Protein AF-A0A6B2LRH4-F1 (afdb_monomer_lite)

Organism: NCBI:txid1963864

Structure (mmCIF, N/CA/C/O backbone):
data_AF-A0A6B2LRH4-F1
#
_entry.id   AF-A0A6B2LRH4-F1
#
loop_
_atom_site.group_PDB
_atom_site.id
_atom_site.type_symbol
_atom_site.label_atom_id
_atom_site.label_alt_id
_atom_site.label_comp_id
_atom_site.label_asym_id
_atom_site.label_entity_id
_atom_site.label_seq_id
_atom_site.pdbx_PDB_ins_code
_atom_site.Cartn_x
_atom_site.Cartn_y
_atom_site.Cartn_z
_atom_site.occupancy
_atom_site.B_iso_or_equiv
_atom_site.auth_seq_id
_atom_site.auth_comp_id
_atom_site.auth_asym_id
_atom_site.auth_atom_id
_atom_site.pdbx_PDB_model_num
ATOM 1 N N . MET A 1 1 ? -25.668 1.107 0.648 1.00 38.38 1 MET A N 1
ATOM 2 C CA . MET A 1 1 ? -25.004 1.330 1.955 1.00 38.38 1 MET A CA 1
ATOM 3 C C . MET A 1 1 ? -23.651 0.639 1.943 1.00 38.38 1 MET A C 1
ATOM 5 O O . MET A 1 1 ? -23.586 -0.501 1.507 1.00 38.38 1 MET A O 1
ATOM 9 N N . LYS A 1 2 ? -22.617 1.312 2.455 1.00 43.19 2 LYS A N 1
ATOM 10 C CA . LYS A 1 2 ? -21.174 1.020 2.302 1.00 43.19 2 LYS A CA 1
ATOM 11 C C . LYS A 1 2 ? -20.590 1.574 1.007 1.00 43.19 2 LYS A C 1
ATOM 13 O O . LYS A 1 2 ? -19.900 0.890 0.259 1.00 43.19 2 LYS A O 1
ATOM 18 N N . ASP A 1 3 ? -20.898 2.846 0.776 1.00 41.41 3 ASP A N 1
ATOM 19 C CA . ASP A 1 3 ? -20.210 3.658 -0.208 1.00 41.41 3 ASP A CA 1
ATOM 20 C C . ASP A 1 3 ? -18.707 3.612 0.018 1.00 41.41 3 ASP A C 1
ATOM 22 O O . ASP A 1 3 ? -18.188 3.755 1.127 1.00 41.41 3 ASP A O 1
ATOM 26 N N . ASN A 1 4 ? -18.049 3.416 -1.110 1.00 45.78 4 ASN A N 1
ATOM 27 C CA . ASN A 1 4 ? -16.631 3.330 -1.385 1.00 45.78 4 ASN A CA 1
ATOM 28 C C . ASN A 1 4 ? -15.934 4.691 -1.135 1.00 45.78 4 ASN A C 1
ATOM 30 O O . ASN A 1 4 ? -15.158 5.148 -1.973 1.00 45.78 4 ASN A O 1
ATOM 34 N N . LYS A 1 5 ? -16.240 5.373 -0.013 1.00 49.16 5 LYS A N 1
ATOM 35 C CA . LYS A 1 5 ? -15.752 6.727 0.332 1.00 49.16 5 LYS A CA 1
ATOM 36 C C . LYS A 1 5 ? -14.229 6.831 0.229 1.00 49.16 5 LYS A C 1
ATOM 38 O O . LYS A 1 5 ? -13.716 7.860 -0.183 1.00 49.16 5 LYS A O 1
ATOM 43 N N . ILE A 1 6 ? -13.520 5.742 0.517 1.00 51.75 6 ILE A N 1
ATOM 44 C CA . ILE A 1 6 ? -12.056 5.665 0.495 1.00 51.75 6 ILE A CA 1
ATOM 45 C C . ILE A 1 6 ? -11.489 5.617 -0.927 1.00 51.75 6 ILE A C 1
ATOM 47 O O . ILE A 1 6 ? -10.424 6.174 -1.157 1.00 51.75 6 ILE A O 1
ATOM 51 N N . SER A 1 7 ? -12.182 4.999 -1.891 1.00 49.94 7 SER A N 1
ATOM 52 C CA . SER A 1 7 ? -11.678 4.919 -3.271 1.00 49.94 7 SER A CA 1
ATOM 53 C C . SER A 1 7 ? -11.618 6.312 -3.908 1.00 49.94 7 SER A C 1
ATOM 55 O O . SER A 1 7 ? -10.603 6.673 -4.493 1.00 49.94 7 SER A O 1
ATOM 57 N N . TYR A 1 8 ? -12.638 7.144 -3.660 1.00 47.66 8 TYR A N 1
ATOM 58 C CA . TYR A 1 8 ? -12.638 8.557 -4.055 1.00 47.66 8 TYR A CA 1
ATOM 59 C C . TYR A 1 8 ? -11.676 9.414 -3.219 1.00 47.66 8 TYR A C 1
ATOM 61 O O . TYR A 1 8 ? -11.033 10.317 -3.753 1.00 47.66 8 TYR A O 1
ATOM 69 N N . PHE A 1 9 ? -11.543 9.138 -1.916 1.00 52.22 9 PHE A N 1
ATOM 70 C CA . PHE A 1 9 ? -10.667 9.922 -1.040 1.00 52.22 9 PHE A CA 1
ATOM 71 C C . PHE A 1 9 ? -9.183 9.672 -1.331 1.00 52.22 9 PHE A C 1
ATOM 73 O O . PHE A 1 9 ? -8.405 10.618 -1.393 1.00 52.22 9 PHE A O 1
ATOM 80 N N . ILE A 1 10 ? -8.781 8.423 -1.587 1.00 52.28 10 ILE A N 1
ATOM 81 C CA . ILE A 1 10 ? -7.391 8.090 -1.906 1.00 52.28 10 ILE A CA 1
ATOM 82 C C . ILE A 1 10 ? -7.037 8.475 -3.347 1.00 52.28 10 ILE A C 1
ATOM 84 O O . ILE A 1 10 ? -5.949 9.010 -3.558 1.00 52.28 10 ILE A O 1
ATOM 88 N N . SER A 1 11 ? -7.932 8.285 -4.329 1.00 52.97 11 SER A N 1
ATOM 89 C CA . SER A 1 11 ? -7.661 8.758 -5.695 1.00 52.97 11 SER A CA 1
ATOM 90 C C . SER A 1 11 ? -7.513 10.280 -5.731 1.00 52.97 11 SER A C 1
ATOM 92 O O . SER A 1 11 ? -6.667 10.797 -6.457 1.00 52.97 11 SER A O 1
ATOM 94 N N . SER A 1 12 ? -8.285 11.010 -4.917 1.00 49.22 12 SER A N 1
ATOM 95 C CA . SER A 1 12 ? -8.092 12.449 -4.743 1.00 49.22 12 SER A CA 1
ATOM 96 C C . SER A 1 12 ? -6.799 12.753 -3.986 1.00 49.22 12 SER A C 1
ATOM 98 O O . SER A 1 12 ? -6.064 13.625 -4.416 1.00 49.22 12 SER A O 1
ATOM 100 N N . LEU A 1 13 ? -6.441 12.034 -2.916 1.00 47.12 13 LEU A N 1
ATOM 101 C CA . LEU A 1 13 ? -5.202 12.308 -2.173 1.00 47.12 13 LEU A CA 1
ATOM 102 C C . LEU A 1 13 ? -3.930 12.083 -3.010 1.00 47.12 13 LEU A C 1
ATOM 104 O O . LEU A 1 13 ? -3.007 12.896 -2.926 1.00 47.12 13 LEU A O 1
ATOM 108 N N . PHE A 1 14 ? -3.894 11.034 -3.840 1.00 53.34 14 PHE A N 1
ATOM 109 C CA . PHE A 1 14 ? -2.781 10.779 -4.764 1.00 53.34 14 PHE A CA 1
ATOM 110 C C . PHE A 1 14 ? -2.650 11.878 -5.825 1.00 53.34 14 PHE A C 1
ATOM 112 O O . PHE A 1 14 ? -1.537 12.314 -6.105 1.00 53.34 14 PHE A O 1
ATOM 119 N N . ASN A 1 15 ? -3.771 12.354 -6.378 1.00 48.12 15 ASN A N 1
ATOM 120 C CA . ASN A 1 15 ? -3.764 13.380 -7.426 1.00 48.12 15 ASN A CA 1
ATOM 121 C C . ASN A 1 15 ? -3.618 14.815 -6.885 1.00 48.12 15 ASN A C 1
ATOM 123 O O . ASN A 1 15 ? -3.107 15.678 -7.590 1.00 48.12 15 ASN A O 1
ATOM 127 N N . THR A 1 16 ? -4.062 15.090 -5.654 1.00 42.56 16 THR A N 1
ATOM 128 C CA . THR A 1 16 ? -4.140 16.451 -5.096 1.00 42.56 16 THR A CA 1
ATOM 129 C C . THR A 1 16 ? -2.945 16.814 -4.205 1.00 42.56 16 THR A C 1
ATOM 131 O O . THR A 1 16 ? -2.617 17.993 -4.119 1.00 42.56 16 THR A O 1
ATOM 134 N N . PHE A 1 17 ? -2.267 15.855 -3.554 1.00 43.91 17 PHE A N 1
ATOM 135 C CA . PHE A 1 17 ? -1.273 16.179 -2.507 1.00 43.91 17 PHE A CA 1
ATOM 136 C C . PHE A 1 17 ? 0.137 15.608 -2.708 1.00 43.91 17 PHE A C 1
ATOM 138 O O . PHE A 1 17 ? 0.961 15.714 -1.803 1.00 43.91 17 PHE A O 1
ATOM 145 N N . GLY A 1 18 ? 0.455 15.049 -3.878 1.00 47.66 18 GLY A N 1
ATOM 146 C CA . GLY A 1 18 ? 1.853 14.814 -4.256 1.00 47.66 18 GLY A CA 1
ATOM 147 C C . GLY A 1 18 ? 2.612 13.779 -3.415 1.00 47.66 18 GLY A C 1
ATOM 148 O O . GLY A 1 18 ? 3.810 13.948 -3.198 1.00 47.66 18 GLY A O 1
ATOM 149 N N . GLY A 1 19 ? 1.962 12.701 -2.957 1.00 53.69 19 GLY A N 1
ATOM 150 C CA . GLY A 1 19 ? 2.694 11.499 -2.541 1.00 53.69 19 GLY A CA 1
ATOM 151 C C . GLY A 1 19 ? 2.124 10.672 -1.377 1.00 53.69 19 GLY A C 1
ATOM 152 O O . GLY A 1 19 ? 1.102 11.012 -0.777 1.00 53.69 19 GLY A O 1
ATOM 153 N N . PRO A 1 20 ? 2.824 9.573 -1.026 1.00 51.78 20 PRO A N 1
ATOM 154 C CA . PRO A 1 20 ? 2.391 8.550 -0.062 1.00 51.78 20 PRO A CA 1
ATOM 155 C C . PRO A 1 20 ? 2.292 9.015 1.407 1.00 51.78 20 PRO A C 1
ATOM 157 O O . PRO A 1 20 ? 1.729 8.305 2.242 1.00 51.78 20 PRO A O 1
ATOM 160 N N . PHE A 1 21 ? 2.783 10.211 1.751 1.00 49.50 21 PHE A N 1
ATOM 161 C CA . PHE A 1 21 ? 2.874 10.689 3.139 1.00 49.50 21 PHE A CA 1
ATOM 162 C C . PHE A 1 21 ? 1.504 10.935 3.807 1.00 49.50 21 PHE A C 1
ATOM 164 O O . PHE A 1 21 ? 1.346 10.729 5.012 1.00 49.50 21 PHE A O 1
ATOM 171 N N . ASN A 1 22 ? 0.481 11.320 3.036 1.00 59.59 22 ASN A N 1
ATOM 172 C CA . ASN A 1 22 ? -0.863 11.575 3.579 1.00 59.59 22 ASN A CA 1
ATOM 173 C C . ASN A 1 22 ? -1.739 10.317 3.676 1.00 59.59 22 ASN A C 1
ATOM 175 O O . ASN A 1 22 ? -2.655 10.267 4.499 1.00 59.59 22 ASN A O 1
ATOM 179 N N . LEU A 1 23 ? -1.421 9.272 2.911 1.00 63.78 23 LEU A N 1
ATOM 180 C CA . LEU A 1 23 ? -2.098 7.977 2.994 1.00 63.78 23 LEU A CA 1
ATOM 181 C C . LEU A 1 23 ? -1.889 7.299 4.338 1.00 63.78 23 LEU A C 1
ATOM 183 O O . LEU A 1 23 ? -2.840 6.787 4.923 1.00 63.78 23 LEU A O 1
ATOM 187 N N . GLN A 1 24 ? -0.667 7.364 4.860 1.00 63.69 24 GLN A N 1
ATOM 188 C CA . GLN A 1 24 ? -0.343 6.787 6.156 1.00 63.69 24 GLN A CA 1
ATOM 189 C C . GLN A 1 24 ? -1.153 7.408 7.286 1.00 63.69 24 GLN A C 1
ATOM 191 O O . GLN A 1 24 ? -1.710 6.685 8.110 1.00 63.69 24 GLN A O 1
ATOM 196 N N . LYS A 1 25 ? -1.282 8.738 7.304 1.00 64.38 25 LYS A N 1
ATOM 197 C CA . LYS A 1 25 ? -2.122 9.420 8.292 1.00 64.38 25 LYS A CA 1
ATOM 198 C C . LYS A 1 25 ? -3.590 9.039 8.134 1.00 64.38 25 LYS A C 1
ATOM 200 O O . LYS A 1 25 ? -4.227 8.734 9.136 1.00 64.38 25 LYS A O 1
ATOM 205 N N . CYS A 1 26 ? -4.104 9.011 6.904 1.00 64.25 26 CYS A N 1
ATOM 206 C CA . CYS A 1 26 ? -5.509 8.708 6.640 1.00 64.25 26 CYS A CA 1
ATOM 207 C C . CYS A 1 26 ? -5.886 7.273 7.037 1.00 64.25 26 CYS A C 1
ATOM 209 O O . CYS A 1 26 ? -6.916 7.065 7.665 1.00 64.25 26 CYS A O 1
ATOM 211 N N . LEU A 1 27 ? -5.043 6.289 6.710 1.00 66.50 27 LEU A N 1
ATOM 212 C CA . LEU A 1 27 ? -5.306 4.888 7.034 1.00 66.50 27 LEU A CA 1
ATOM 213 C C . LEU A 1 27 ? -5.066 4.589 8.516 1.00 66.50 27 LEU A C 1
ATOM 215 O O . LEU A 1 27 ? -5.829 3.842 9.108 1.00 66.50 27 LEU A O 1
ATOM 219 N N . LYS A 1 28 ? -4.051 5.178 9.158 1.00 67.50 28 LYS A N 1
ATOM 220 C CA . LYS A 1 28 ? -3.762 4.919 10.580 1.00 67.50 28 LYS A CA 1
ATOM 221 C C . LYS A 1 28 ? -4.822 5.487 11.532 1.00 67.50 28 LYS A C 1
ATOM 223 O O . LYS A 1 28 ? -5.008 4.946 12.615 1.00 67.50 28 LYS A O 1
ATOM 228 N N . SER A 1 29 ? -5.461 6.598 11.168 1.00 65.00 29 SER A N 1
ATOM 229 C CA . SER A 1 29 ? -6.314 7.364 12.090 1.00 65.00 29 SER A CA 1
ATOM 230 C C . SER A 1 29 ? -7.798 7.003 12.048 1.00 65.00 29 SER A C 1
ATOM 232 O O . SER A 1 29 ? -8.522 7.398 12.958 1.00 65.00 29 SER A O 1
ATOM 234 N N . ASP A 1 30 ? -8.252 6.245 11.047 1.00 68.50 30 ASP A N 1
ATOM 235 C CA . ASP A 1 30 ? -9.674 5.954 10.873 1.00 68.50 30 ASP A CA 1
ATOM 236 C C . ASP A 1 30 ? -9.986 4.458 11.093 1.00 68.50 30 ASP A C 1
ATOM 238 O O . ASP A 1 30 ? -9.789 3.635 10.191 1.00 68.50 30 ASP A O 1
ATOM 242 N N . PRO A 1 31 ? -10.507 4.082 12.279 1.00 70.50 31 PRO A N 1
ATOM 243 C CA . PRO A 1 31 ? -10.847 2.697 12.598 1.00 70.50 31 PRO A CA 1
ATOM 244 C C . PRO A 1 31 ? -12.082 2.185 11.838 1.00 70.50 31 PRO A C 1
ATOM 246 O O . PRO A 1 31 ? -12.414 1.004 11.919 1.00 70.50 31 PRO A O 1
ATOM 249 N N . THR A 1 32 ? -12.791 3.045 11.101 1.00 74.88 32 THR A N 1
ATOM 250 C CA . THR A 1 32 ? -13.935 2.633 10.273 1.00 74.88 32 THR A CA 1
ATOM 251 C C . THR A 1 32 ? -13.496 2.058 8.926 1.00 74.88 32 THR A C 1
ATOM 253 O O . THR A 1 32 ? -14.273 1.384 8.236 1.00 74.88 32 THR A O 1
ATOM 256 N N . ILE A 1 33 ? -12.230 2.274 8.558 1.00 74.25 33 ILE A N 1
ATOM 257 C CA . ILE A 1 33 ? -11.646 1.782 7.321 1.00 74.25 33 ILE A CA 1
ATOM 258 C C . ILE A 1 33 ? -11.370 0.285 7.448 1.00 74.25 33 ILE A C 1
ATOM 260 O O . ILE A 1 33 ? -10.435 -0.153 8.113 1.00 74.25 33 ILE A O 1
ATOM 264 N N . THR A 1 34 ? -12.194 -0.503 6.759 1.00 79.69 34 THR A N 1
ATOM 265 C CA . THR A 1 34 ? -12.068 -1.968 6.699 1.00 79.69 34 THR A CA 1
ATOM 266 C C . THR A 1 34 ? -11.683 -2.479 5.315 1.00 79.69 34 THR A C 1
ATOM 268 O O . THR A 1 34 ? -11.201 -3.604 5.189 1.00 79.69 34 THR A O 1
ATOM 271 N N . LYS A 1 35 ? -11.876 -1.666 4.268 1.00 79.25 35 LYS A N 1
ATOM 272 C CA . LYS A 1 35 ? -11.599 -2.023 2.872 1.00 79.25 35 LYS A CA 1
ATOM 273 C C . LYS A 1 35 ? -10.949 -0.860 2.127 1.00 79.25 35 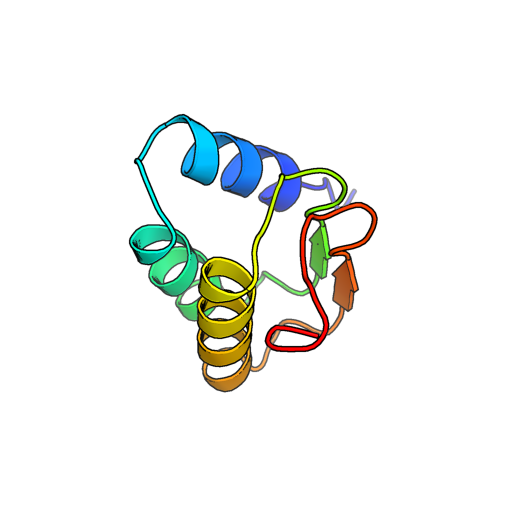LYS A C 1
ATOM 275 O O . LYS A 1 35 ? -11.426 0.268 2.231 1.00 79.25 35 LYS A O 1
ATOM 280 N N . VAL A 1 36 ? -9.916 -1.146 1.339 1.00 77.38 36 VAL A N 1
ATOM 281 C CA . VAL A 1 36 ? -9.173 -0.166 0.535 1.00 77.38 36 VAL A CA 1
ATOM 282 C C . VAL A 1 36 ? -9.131 -0.638 -0.921 1.00 77.38 36 VAL A C 1
ATOM 284 O O . VAL A 1 36 ? -8.655 -1.732 -1.195 1.00 77.38 36 VAL A O 1
ATOM 287 N N . ASN A 1 37 ? -9.624 0.181 -1.855 1.00 80.25 37 ASN A N 1
ATOM 288 C CA . ASN A 1 37 ? -9.684 -0.142 -3.287 1.00 80.25 37 ASN A CA 1
ATOM 289 C C . ASN A 1 37 ? -8.891 0.881 -4.107 1.00 80.25 37 ASN A C 1
ATOM 291 O O . ASN A 1 37 ? -9.336 2.021 -4.261 1.00 80.25 37 ASN A O 1
ATOM 295 N N . LEU A 1 38 ? -7.750 0.449 -4.644 1.00 76.62 38 LEU A N 1
ATOM 296 C CA . LEU A 1 38 ? -6.774 1.230 -5.410 1.00 76.62 38 LEU A CA 1
ATOM 297 C C . LEU A 1 38 ? -6.392 0.591 -6.760 1.00 76.62 38 LEU A C 1
ATOM 299 O O . LEU A 1 38 ? -5.206 0.578 -7.106 1.00 76.62 38 LEU A O 1
ATOM 303 N N . PRO A 1 39 ? -7.328 0.032 -7.546 1.00 82.31 39 PRO A N 1
ATOM 304 C CA . PRO A 1 39 ? -6.956 -0.579 -8.808 1.00 82.31 39 PRO A CA 1
ATOM 305 C C . PRO A 1 39 ? -6.543 0.480 -9.841 1.00 82.31 39 PRO A C 1
ATOM 307 O O . PRO A 1 39 ? -7.208 1.505 -9.973 1.00 82.31 39 PRO A O 1
ATOM 310 N N . GLY A 1 40 ? -5.489 0.227 -10.624 1.00 80.19 40 GLY A N 1
ATOM 311 C CA . GLY A 1 40 ? -5.141 1.112 -11.750 1.00 80.19 40 GLY A CA 1
ATOM 312 C C . GLY A 1 40 ? -4.577 2.484 -11.364 1.00 80.19 40 GLY A C 1
ATOM 313 O O . GLY A 1 40 ? -4.642 3.411 -12.165 1.00 80.19 40 GLY A O 1
ATOM 314 N N . MET A 1 41 ? -4.048 2.637 -10.151 1.00 76.56 41 MET A N 1
ATOM 315 C CA . MET A 1 41 ? -3.571 3.908 -9.592 1.00 76.56 41 MET A CA 1
ATOM 316 C C . MET A 1 41 ? -2.094 4.215 -9.894 1.00 76.56 41 MET A C 1
ATOM 318 O O . MET A 1 41 ? -1.553 5.160 -9.328 1.00 76.56 41 MET A O 1
ATOM 322 N N . LYS A 1 42 ? -1.435 3.442 -10.770 1.00 81.06 42 LYS A N 1
ATOM 323 C CA . LYS A 1 42 ? 0.009 3.557 -11.070 1.00 81.06 42 LYS A CA 1
ATOM 324 C C . LYS A 1 42 ? 0.897 3.493 -9.818 1.00 81.06 42 LYS A C 1
ATOM 326 O O . LYS A 1 42 ? 1.928 4.149 -9.732 1.00 81.06 42 LYS A O 1
ATOM 331 N N . ILE A 1 43 ? 0.482 2.705 -8.826 1.00 79.31 43 ILE A N 1
ATOM 332 C CA . ILE A 1 43 ? 1.276 2.451 -7.618 1.00 79.31 43 ILE A CA 1
ATOM 333 C C . ILE A 1 43 ? 2.520 1.663 -8.033 1.00 79.31 43 ILE A C 1
ATOM 335 O O . ILE A 1 43 ? 2.384 0.582 -8.605 1.00 79.31 43 ILE A O 1
ATOM 339 N N . GLY A 1 44 ? 3.707 2.202 -7.756 1.00 84.38 44 GLY A N 1
ATOM 340 C CA . GLY A 1 44 ? 4.984 1.536 -7.981 1.00 84.38 44 GLY A CA 1
ATOM 341 C C . GLY A 1 44 ? 5.493 0.817 -6.731 1.00 84.38 44 GLY A C 1
ATOM 342 O O . GLY A 1 44 ? 4.824 0.743 -5.699 1.00 84.38 44 GLY A O 1
ATOM 343 N N . ASN A 1 45 ? 6.719 0.292 -6.804 1.00 85.50 45 ASN A N 1
ATOM 344 C CA . ASN A 1 45 ? 7.340 -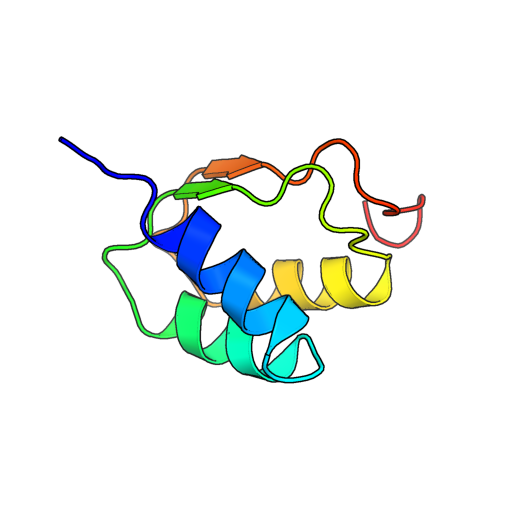0.424 -5.680 1.00 85.50 45 ASN A CA 1
ATOM 345 C C . ASN A 1 45 ? 7.475 0.445 -4.419 1.00 85.50 45 ASN A C 1
ATOM 347 O O . ASN A 1 45 ? 7.294 -0.049 -3.309 1.00 85.50 45 ASN A O 1
ATOM 351 N N . ASN A 1 46 ? 7.787 1.733 -4.583 1.00 82.56 46 ASN A N 1
ATOM 352 C CA . ASN A 1 46 ? 7.979 2.644 -3.457 1.00 82.56 46 ASN A CA 1
ATOM 353 C C . ASN A 1 46 ? 6.657 2.862 -2.719 1.00 82.56 46 ASN A C 1
ATOM 355 O O . ASN A 1 46 ? 6.584 2.710 -1.502 1.00 82.56 46 ASN A O 1
ATOM 359 N N . GLU A 1 47 ? 5.594 3.164 -3.460 1.00 79.88 47 GLU A N 1
ATOM 360 C CA . GLU A 1 47 ? 4.253 3.374 -2.927 1.00 79.88 47 GLU A CA 1
ATOM 361 C C . GLU A 1 47 ? 3.694 2.090 -2.301 1.00 79.88 47 GLU A C 1
ATOM 363 O O . GLU A 1 47 ? 3.066 2.159 -1.246 1.00 79.88 47 GLU A O 1
ATOM 368 N N . ALA A 1 48 ? 3.976 0.920 -2.883 1.00 82.50 48 ALA A N 1
ATOM 369 C CA . ALA A 1 48 ? 3.618 -0.372 -2.299 1.00 82.50 48 ALA A CA 1
ATOM 370 C C . ALA A 1 48 ? 4.301 -0.608 -0.936 1.00 82.50 48 ALA A C 1
ATOM 372 O O . ALA A 1 48 ? 3.630 -0.998 0.022 1.00 82.50 48 ALA A O 1
ATOM 373 N N . CYS A 1 49 ? 5.591 -0.273 -0.799 1.00 83.75 49 CYS A N 1
ATOM 374 C CA . CYS A 1 49 ? 6.296 -0.297 0.489 1.00 83.75 49 CYS A CA 1
ATOM 375 C C . CYS A 1 49 ? 5.680 0.667 1.517 1.00 83.75 49 CYS A C 1
ATOM 377 O O . CYS A 1 49 ? 5.585 0.347 2.700 1.00 83.75 49 CYS A O 1
ATOM 379 N N . PHE A 1 50 ? 5.225 1.848 1.091 1.00 78.19 50 PHE A N 1
ATOM 380 C CA . PHE A 1 50 ? 4.508 2.752 1.992 1.00 78.19 50 PHE A CA 1
ATOM 381 C C . PHE A 1 50 ? 3.171 2.161 2.437 1.00 78.19 50 PHE A C 1
ATOM 383 O O . PHE A 1 50 ? 2.854 2.207 3.626 1.00 78.19 50 PHE A O 1
ATOM 390 N N . ILE A 1 51 ? 2.396 1.587 1.512 1.00 78.31 51 ILE A N 1
ATOM 391 C CA . ILE A 1 51 ? 1.120 0.934 1.824 1.00 78.31 51 ILE A CA 1
ATOM 392 C C . ILE A 1 51 ? 1.340 -0.203 2.826 1.00 78.31 51 ILE A C 1
ATOM 394 O O . ILE A 1 51 ? 0.611 -0.266 3.813 1.00 78.31 51 ILE A O 1
ATOM 398 N N . SER A 1 52 ? 2.369 -1.039 2.651 1.00 81.69 52 SER A N 1
ATOM 399 C CA . SER A 1 52 ? 2.666 -2.129 3.590 1.00 81.69 52 SER A CA 1
ATOM 400 C C . SER A 1 52 ? 2.960 -1.613 5.004 1.00 81.69 52 SER A C 1
ATOM 402 O O . SER A 1 52 ? 2.417 -2.141 5.975 1.00 81.69 52 SER A O 1
ATOM 404 N N . PHE A 1 53 ? 3.711 -0.516 5.134 1.00 80.88 53 PHE A N 1
ATOM 405 C CA . PHE A 1 53 ? 3.958 0.128 6.426 1.00 80.88 53 PHE A CA 1
ATOM 406 C C . PHE A 1 53 ? 2.671 0.686 7.059 1.00 80.88 53 PHE A C 1
ATOM 408 O O . PHE A 1 53 ? 2.471 0.604 8.274 1.00 80.88 53 PHE A O 1
ATOM 415 N N . CYS A 1 54 ? 1.765 1.240 6.247 1.00 76.81 54 CYS A N 1
ATOM 416 C CA . CYS A 1 54 ? 0.465 1.717 6.725 1.00 76.81 54 CYS A CA 1
ATOM 417 C C . CYS A 1 54 ? -0.393 0.567 7.259 1.00 76.81 54 CYS A C 1
ATOM 419 O O . CYS A 1 54 ? -0.998 0.707 8.319 1.00 76.81 54 CYS A O 1
ATOM 421 N N . LEU A 1 55 ? -0.417 -0.565 6.547 1.00 79.19 55 LEU A N 1
ATOM 422 C CA . LEU A 1 55 ? -1.153 -1.763 6.950 1.00 79.19 55 LEU A CA 1
ATOM 423 C C . LEU A 1 55 ? -0.593 -2.372 8.236 1.00 79.19 55 LEU A C 1
ATOM 425 O O . LEU A 1 55 ? -1.369 -2.776 9.086 1.00 79.19 55 LEU A O 1
ATOM 429 N N . GLN A 1 56 ? 0.729 -2.382 8.435 1.00 83.12 56 GLN A N 1
ATOM 430 C CA . GLN A 1 56 ? 1.317 -2.844 9.703 1.00 83.12 56 GLN A CA 1
ATOM 431 C C . GLN A 1 56 ? 0.841 -2.020 10.908 1.00 83.12 56 GLN A C 1
ATOM 433 O O . GLN A 1 56 ? 0.741 -2.537 12.017 1.00 83.12 56 GLN A O 1
ATOM 438 N N . SER A 1 57 ? 0.546 -0.736 10.694 1.00 79.06 57 SER A N 1
ATOM 439 C CA . SER A 1 57 ? 0.069 0.175 11.738 1.00 79.06 57 SER A CA 1
ATOM 440 C C . SER A 1 57 ? -1.458 0.220 11.872 1.00 79.06 57 SER A C 1
ATOM 442 O O . SER A 1 57 ? -1.951 0.888 12.781 1.00 79.06 57 SER A O 1
ATOM 444 N N . ASN A 1 58 ? -2.212 -0.424 10.975 1.00 77.38 58 ASN A N 1
ATOM 445 C CA . ASN A 1 58 ? -3.672 -0.419 10.973 1.00 77.38 58 ASN A CA 1
ATOM 446 C C . ASN A 1 58 ? -4.206 -1.846 11.187 1.00 77.38 58 ASN A C 1
ATOM 448 O O . ASN A 1 58 ? -3.917 -2.753 10.417 1.00 77.38 58 ASN A O 1
ATOM 452 N N . SER A 1 59 ? -5.031 -2.035 12.216 1.00 82.06 59 SER A N 1
ATOM 453 C CA . SER A 1 59 ? -5.621 -3.334 12.569 1.00 82.06 59 SER A CA 1
ATOM 454 C C . SER A 1 59 ? -7.062 -3.534 12.082 1.00 82.06 59 SER A C 1
ATOM 456 O O . SER A 1 59 ? -7.666 -4.566 12.368 1.00 82.06 59 SER A O 1
ATOM 458 N N . THR A 1 60 ? -7.640 -2.562 11.373 1.00 83.81 60 THR A N 1
ATOM 459 C CA . THR A 1 60 ? -9.052 -2.568 10.956 1.00 83.81 60 THR A CA 1
ATOM 460 C C . THR A 1 60 ? -9.236 -2.949 9.48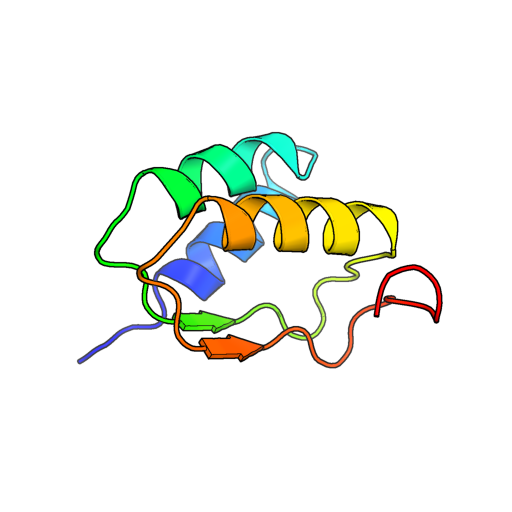8 1.00 83.81 60 THR A C 1
ATOM 462 O O . THR A 1 60 ? -10.284 -3.486 9.119 1.00 83.81 60 THR A O 1
ATOM 465 N N . ILE A 1 61 ? -8.229 -2.716 8.641 1.00 84.06 61 ILE A N 1
ATOM 466 C CA . ILE A 1 61 ? -8.238 -3.074 7.221 1.00 84.06 61 ILE A CA 1
ATOM 467 C C . ILE A 1 61 ? -8.164 -4.592 7.081 1.00 84.06 61 ILE A C 1
ATOM 469 O O . ILE A 1 61 ? -7.188 -5.232 7.452 1.00 84.06 61 ILE A O 1
ATOM 473 N N . THR A 1 62 ? -9.200 -5.162 6.476 1.00 85.44 62 THR A N 1
ATOM 474 C CA . THR A 1 62 ? -9.329 -6.603 6.213 1.00 85.44 62 THR A CA 1
ATOM 475 C C . THR A 1 62 ? -9.330 -6.924 4.720 1.00 85.44 62 THR A C 1
ATOM 477 O O . THR A 1 62 ? -9.294 -8.090 4.335 1.00 85.44 62 THR A O 1
ATOM 480 N N . SER A 1 63 ? -9.378 -5.906 3.853 1.00 84.81 63 SER A N 1
ATOM 481 C CA . SER A 1 63 ? -9.389 -6.077 2.400 1.00 84.81 63 SER A CA 1
ATOM 482 C C . SER A 1 63 ? -8.649 -4.939 1.700 1.00 84.81 63 SER A C 1
ATOM 484 O O . SER A 1 63 ? -8.924 -3.766 1.958 1.00 84.81 63 SER A O 1
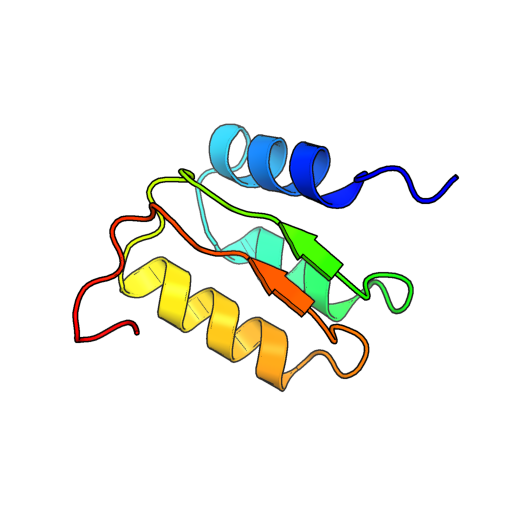ATOM 486 N N . LEU A 1 64 ? -7.735 -5.293 0.795 1.00 84.69 64 LEU A N 1
ATOM 487 C CA . LEU A 1 64 ? -6.975 -4.368 -0.039 1.00 84.69 64 LEU A CA 1
ATOM 488 C C . LEU A 1 64 ? -6.996 -4.847 -1.497 1.00 84.69 64 LEU A C 1
ATOM 490 O O . LEU A 1 64 ? -6.555 -5.957 -1.785 1.00 84.69 64 LEU A O 1
ATOM 494 N N . ASP A 1 65 ? -7.473 -4.004 -2.411 1.00 85.56 65 ASP A N 1
ATOM 495 C CA . ASP A 1 65 ? -7.370 -4.213 -3.856 1.00 85.56 65 ASP A CA 1
ATOM 496 C C . ASP A 1 65 ? -6.359 -3.232 -4.455 1.00 85.56 65 ASP A C 1
ATOM 498 O O . ASP A 1 65 ? -6.606 -2.031 -4.512 1.00 85.56 65 ASP A O 1
ATOM 502 N N . ILE A 1 66 ? -5.224 -3.752 -4.915 1.00 83.81 66 ILE A N 1
ATOM 503 C CA . ILE A 1 66 ? -4.154 -3.002 -5.596 1.00 83.81 66 ILE A CA 1
ATOM 504 C C . ILE A 1 66 ? -3.873 -3.578 -6.988 1.00 83.81 66 ILE A C 1
ATOM 506 O O . ILE A 1 66 ? -2.771 -3.440 -7.520 1.00 83.81 66 ILE A O 1
ATOM 510 N N . ARG A 1 67 ? -4.851 -4.246 -7.606 1.00 86.38 67 ARG A N 1
ATOM 511 C CA . ARG A 1 67 ? -4.674 -4.848 -8.934 1.00 86.38 67 ARG A CA 1
ATOM 512 C C . ARG A 1 67 ? -4.444 -3.786 -10.010 1.00 86.38 67 ARG A C 1
ATOM 514 O O . ARG A 1 67 ? -4.858 -2.639 -9.878 1.00 86.38 67 ARG A O 1
ATOM 521 N N . ARG A 1 68 ? -3.840 -4.187 -11.133 1.00 87.12 68 ARG A N 1
ATOM 522 C CA . ARG A 1 68 ? -3.578 -3.297 -12.285 1.00 87.12 68 ARG A CA 1
ATOM 523 C C . ARG A 1 68 ? -2.719 -2.068 -11.937 1.00 87.12 68 ARG A C 1
ATOM 525 O O . ARG A 1 68 ? -2.869 -1.029 -12.563 1.00 87.12 68 ARG A O 1
ATOM 532 N N . ASN A 1 69 ? -1.847 -2.177 -10.940 1.00 85.44 69 ASN A N 1
ATOM 533 C CA . ASN A 1 69 ? -0.830 -1.172 -10.635 1.00 85.44 69 ASN A CA 1
ATOM 534 C C . ASN A 1 69 ? 0.530 -1.552 -11.237 1.00 85.44 69 ASN A C 1
ATOM 536 O O . ASN A 1 69 ? 0.685 -2.631 -11.801 1.00 85.44 69 ASN A O 1
ATOM 540 N N . GLU A 1 70 ? 1.513 -0.667 -11.097 1.00 89.50 70 GLU A N 1
ATOM 541 C CA . GLU A 1 70 ? 2.879 -0.808 -11.620 1.00 89.50 70 GLU A CA 1
ATOM 542 C C . GLU A 1 70 ? 3.831 -1.393 -10.554 1.00 89.50 70 GLU A C 1
ATOM 544 O O . GLU A 1 70 ? 5.018 -1.070 -10.486 1.00 89.50 70 GLU A O 1
ATOM 549 N N . ILE A 1 71 ? 3.294 -2.263 -9.692 1.00 87.31 71 ILE A N 1
ATOM 550 C CA . ILE A 1 71 ? 4.043 -2.935 -8.631 1.00 87.31 71 ILE A CA 1
ATOM 551 C C . ILE A 1 71 ? 4.840 -4.073 -9.271 1.00 87.31 71 ILE A C 1
ATOM 553 O O . ILE A 1 71 ? 4.273 -5.040 -9.776 1.00 87.31 71 ILE A O 1
ATOM 557 N N . GLY A 1 72 ? 6.162 -3.942 -9.273 1.00 88.62 72 GLY A N 1
ATOM 558 C CA . GLY A 1 72 ? 7.076 -4.989 -9.714 1.00 88.62 72 GLY A CA 1
ATOM 559 C C . GLY A 1 72 ? 7.440 -5.950 -8.581 1.00 88.62 72 GLY A C 1
ATOM 560 O O . GLY A 1 72 ? 7.049 -5.771 -7.432 1.00 88.62 72 GLY A O 1
ATOM 561 N N . ASN A 1 73 ? 8.289 -6.934 -8.883 1.00 87.75 73 ASN A N 1
ATOM 562 C CA . ASN A 1 73 ? 8.683 -7.998 -7.942 1.00 87.75 73 ASN A CA 1
ATOM 563 C C . ASN A 1 73 ? 9.293 -7.510 -6.615 1.00 87.75 73 ASN A C 1
ATOM 565 O O . ASN A 1 73 ? 9.381 -8.283 -5.673 1.00 87.75 73 ASN A O 1
ATOM 569 N N . LY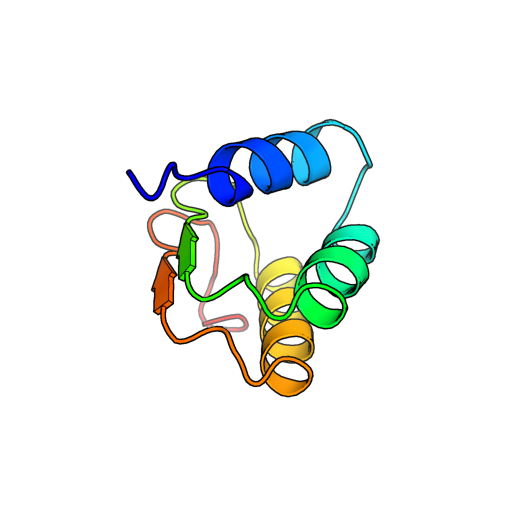S A 1 74 ? 9.778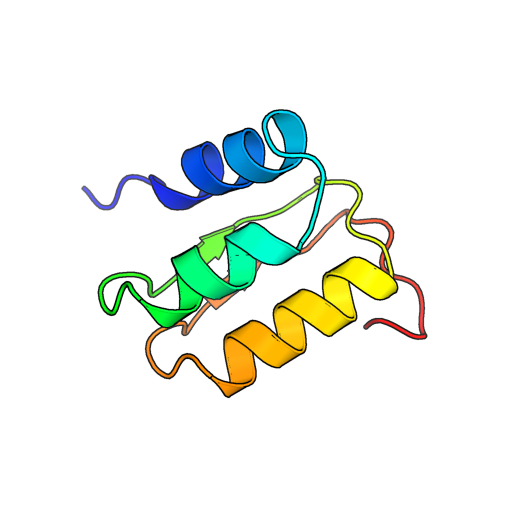 -6.264 -6.545 1.00 85.00 74 LYS A N 1
ATOM 570 C CA . LYS A 1 74 ? 10.342 -5.692 -5.312 1.00 85.00 74 LYS A CA 1
ATOM 571 C C . LYS A 1 74 ? 9.277 -5.129 -4.367 1.00 85.00 74 LYS A C 1
ATOM 573 O O . LYS A 1 74 ? 9.586 -4.931 -3.199 1.00 85.00 74 LYS A O 1
ATOM 578 N N . GLY A 1 75 ? 8.094 -4.792 -4.882 1.00 76.44 75 GLY A N 1
ATOM 579 C CA . GLY A 1 75 ? 7.005 -4.189 -4.112 1.00 76.44 75 GLY A CA 1
ATOM 580 C C . GLY A 1 75 ? 5.785 -5.092 -3.912 1.00 76.44 75 GLY A C 1
ATOM 581 O O . GLY A 1 75 ? 4.882 -4.687 -3.185 1.00 76.44 75 GLY A O 1
ATOM 582 N N . ALA A 1 76 ? 5.737 -6.253 -4.576 1.00 73.88 76 ALA A N 1
ATOM 583 C CA . ALA A 1 76 ? 4.707 -7.281 -4.400 1.00 73.88 76 ALA A CA 1
ATOM 584 C C . ALA A 1 76 ? 5.047 -8.186 -3.211 1.00 73.88 76 ALA A C 1
ATOM 586 O O . ALA A 1 76 ? 4.109 -8.511 -2.450 1.00 73.88 76 ALA A O 1
#

Sequence (76 aa):
MKDNKISYFISSLFNTFGGPFNLQKCLKSDPTITKVNLPGMKIGNNEACFISFCLQSNSTITSLDIRRNEIGNKGA

Secondary structure (DSSP, 8-state):
----HHHHHHHHHHHHH-STHHHHHHHHH-TT--EEE-TTS---HHHHHHHHHHHHT-SS--EEE-TTS---TTT-

InterPro domains:
  IPR001611 Leucine-rich repeat [PF13516] (57-76)
  IPR032675 Leucine-rich repeat domain superfamily [G3DSA:3.80.10.10] (19-76)

Radius of gyration: 11.63 Å; chains: 1; bounding box: 35×24×25 Å

Foldseek 3Di:
DPPPVQQVVVLCCVVPPPDLPVVLVVLLPDLVAAEHAAEQVQQELVSLVSVVVSVVNHPRHPYYHHHNHHYDPNSD

pLDDT: mean 70.29, std 15.19, range [38.38, 89.5]